Protein AF-A0A8S4PAK4-F1 (afdb_monomer_lite)

Foldseek 3Di:
DVLVVVVLVVCLQQLHADEDDDLPDALCVVLVCCVVVVPQEEEEEPVCVVRVVSSCVVPPSHPEYEYEDDDDDVRHHDSVVVVVDPCPVPDRDDDDPVPRHSYDYDDPDDD

Radius of gyration: 14.53 Å; chains: 1; bounding box: 42×27×38 Å

Structure (mmCIF, N/CA/C/O backbone):
data_AF-A0A8S4PAK4-F1
#
_entry.id   AF-A0A8S4PAK4-F1
#
loop_
_atom_site.group_PDB
_atom_site.id
_atom_site.type_symbol
_atom_site.label_atom_id
_atom_site.label_alt_id
_atom_site.label_comp_id
_atom_site.label_asym_id
_atom_site.label_entity_id
_atom_site.label_seq_id
_atom_site.pdbx_PDB_ins_code
_atom_site.Cartn_x
_atom_site.Cartn_y
_atom_site.Cartn_z
_atom_site.occupancy
_atom_site.B_iso_or_equiv
_atom_site.auth_seq_id
_atom_site.auth_comp_id
_atom_site.auth_asym_id
_atom_site.auth_atom_id
_atom_site.pdbx_PDB_model_num
ATOM 1 N N . SER A 1 1 ? 6.048 12.087 1.446 1.00 86.56 1 SER A N 1
ATOM 2 C CA . SER A 1 1 ? 7.498 11.860 1.582 1.00 86.56 1 SER A CA 1
ATOM 3 C C . SER A 1 1 ? 8.014 11.169 0.316 1.00 86.56 1 SER A C 1
ATOM 5 O O . SER A 1 1 ? 7.189 10.840 -0.535 1.00 86.56 1 SER A O 1
ATOM 7 N N . ILE A 1 2 ? 9.326 10.981 0.136 1.00 93.25 2 ILE A N 1
ATOM 8 C CA . ILE A 1 2 ? 9.868 10.341 -1.083 1.00 93.25 2 ILE A CA 1
ATOM 9 C C . ILE A 1 2 ? 9.510 8.849 -1.162 1.00 93.25 2 ILE A C 1
ATOM 11 O O . ILE A 1 2 ? 9.236 8.333 -2.243 1.00 93.25 2 ILE A O 1
ATOM 15 N N . GLU A 1 3 ? 9.404 8.184 -0.011 1.00 95.62 3 GLU A N 1
ATOM 16 C CA . GLU A 1 3 ? 9.008 6.781 0.133 1.00 95.62 3 GLU A CA 1
ATOM 17 C C . GLU A 1 3 ? 7.627 6.523 -0.473 1.00 95.62 3 GLU A C 1
ATOM 19 O O . GLU A 1 3 ? 7.403 5.475 -1.075 1.00 95.62 3 GLU A O 1
ATOM 24 N N . TRP A 1 4 ? 6.718 7.500 -0.380 1.00 95.44 4 TRP A N 1
ATOM 25 C CA . TRP A 1 4 ? 5.404 7.414 -1.012 1.00 95.44 4 TRP A CA 1
ATOM 26 C C . TRP A 1 4 ? 5.516 7.318 -2.535 1.00 95.44 4 TRP A C 1
ATOM 28 O O . TRP A 1 4 ? 4.920 6.423 -3.128 1.00 95.44 4 TRP A O 1
ATOM 38 N N . ALA A 1 5 ? 6.308 8.196 -3.162 1.00 96.75 5 ALA A N 1
ATOM 39 C CA . ALA A 1 5 ? 6.471 8.204 -4.614 1.00 96.75 5 ALA A CA 1
ATOM 40 C C . ALA A 1 5 ? 7.146 6.912 -5.094 1.00 96.75 5 ALA A C 1
ATOM 42 O O . ALA A 1 5 ? 6.664 6.281 -6.033 1.00 96.75 5 ALA A O 1
ATOM 43 N N . ILE A 1 6 ? 8.205 6.479 -4.398 1.00 96.31 6 ILE A N 1
ATOM 44 C CA . ILE A 1 6 ? 8.897 5.217 -4.690 1.00 96.31 6 ILE A CA 1
ATOM 45 C C . ILE A 1 6 ? 7.920 4.042 -4.595 1.00 96.31 6 ILE A C 1
ATOM 47 O O . ILE A 1 6 ? 7.825 3.251 -5.527 1.00 96.31 6 ILE A O 1
ATOM 51 N N . THR A 1 7 ? 7.152 3.949 -3.506 1.00 96.94 7 THR A N 1
ATOM 52 C CA . THR A 1 7 ? 6.198 2.850 -3.297 1.00 96.94 7 THR A CA 1
ATOM 53 C C . THR A 1 7 ? 5.092 2.855 -4.350 1.00 96.94 7 THR A C 1
ATOM 55 O O . THR A 1 7 ? 4.772 1.805 -4.900 1.00 96.94 7 THR A O 1
ATOM 58 N N . TYR A 1 8 ? 4.526 4.024 -4.660 1.00 97.62 8 TYR A N 1
ATOM 59 C CA . TYR A 1 8 ? 3.457 4.164 -5.647 1.00 97.62 8 TYR A CA 1
ATOM 60 C C . TYR A 1 8 ? 3.896 3.663 -7.028 1.00 97.62 8 TYR A C 1
ATOM 62 O O . TYR A 1 8 ? 3.229 2.818 -7.625 1.00 97.62 8 TYR A O 1
ATOM 70 N N . PHE A 1 9 ? 5.055 4.121 -7.512 1.00 96.31 9 PHE A N 1
ATOM 71 C CA . PHE A 1 9 ? 5.575 3.678 -8.804 1.00 96.31 9 PHE A CA 1
ATOM 72 C C . PHE A 1 9 ? 6.081 2.235 -8.781 1.00 96.31 9 PHE A C 1
ATOM 74 O O . PHE A 1 9 ? 5.923 1.543 -9.781 1.00 96.31 9 PHE A O 1
ATOM 81 N N . ALA A 1 10 ? 6.624 1.747 -7.660 1.00 95.62 10 ALA A N 1
ATOM 82 C CA . ALA A 1 10 ? 7.026 0.348 -7.527 1.00 95.62 10 ALA A CA 1
ATOM 83 C C . ALA A 1 10 ? 5.828 -0.602 -7.668 1.00 95.62 10 ALA A C 1
ATOM 85 O O . ALA A 1 10 ? 5.929 -1.588 -8.390 1.00 95.62 10 ALA A O 1
ATOM 86 N N . VAL A 1 11 ? 4.685 -0.284 -7.045 1.00 96.94 11 VAL A N 1
ATOM 87 C CA . VAL A 1 11 ? 3.445 -1.071 -7.180 1.00 96.94 11 VAL A CA 1
ATOM 88 C C . VAL A 1 11 ? 2.999 -1.133 -8.641 1.00 96.94 11 VAL A C 1
ATOM 90 O O . VAL A 1 11 ? 2.734 -2.221 -9.145 1.00 96.94 11 VAL A O 1
ATOM 93 N N . ILE A 1 12 ? 2.987 0.005 -9.339 1.00 96.69 12 ILE A N 1
ATOM 94 C CA . ILE A 1 12 ? 2.619 0.056 -10.762 1.00 96.69 12 ILE A CA 1
ATOM 95 C C . ILE A 1 12 ? 3.613 -0.743 -11.614 1.00 96.69 12 ILE A C 1
ATOM 97 O O . ILE A 1 12 ? 3.202 -1.516 -12.474 1.00 96.69 12 ILE A O 1
ATOM 101 N N . ALA A 1 13 ? 4.918 -0.607 -11.359 1.00 94.19 13 ALA A N 1
ATOM 102 C CA . ALA A 1 13 ? 5.969 -1.287 -12.117 1.00 94.19 13 ALA A CA 1
ATOM 103 C C . ALA A 1 13 ? 5.904 -2.820 -12.010 1.00 94.19 13 ALA A C 1
ATOM 105 O O . ALA A 1 13 ? 6.394 -3.513 -12.900 1.00 94.19 13 ALA A O 1
ATOM 106 N N . ILE A 1 14 ? 5.287 -3.354 -10.952 1.00 95.06 14 ILE A N 1
ATOM 107 C CA . ILE A 1 14 ? 5.062 -4.796 -10.776 1.00 95.06 14 ILE A CA 1
ATOM 108 C C . ILE A 1 14 ? 3.652 -5.246 -11.193 1.00 95.06 14 ILE A C 1
ATOM 110 O O . ILE A 1 14 ? 3.243 -6.354 -10.850 1.00 95.06 14 ILE A O 1
ATOM 114 N N . GLY A 1 15 ? 2.899 -4.405 -11.910 1.00 95.81 15 GLY A N 1
ATOM 115 C CA . GLY A 1 15 ? 1.540 -4.711 -12.374 1.00 95.81 15 GLY A CA 1
ATOM 116 C C . GLY A 1 15 ? 0.489 -4.687 -11.261 1.00 95.81 15 GLY A C 1
ATOM 117 O O . GLY A 1 15 ? -0.604 -5.225 -11.422 1.00 95.81 15 GLY A O 1
ATOM 118 N N . GLY A 1 16 ? 0.819 -4.103 -10.109 1.00 96.62 16 GLY A N 1
ATOM 119 C CA . GLY A 1 16 ? -0.133 -3.857 -9.038 1.00 96.62 16 GLY A CA 1
ATOM 120 C C . GLY A 1 16 ? -0.983 -2.617 -9.308 1.00 96.62 16 GLY A C 1
ATOM 121 O O . GLY A 1 16 ? -0.558 -1.679 -9.978 1.00 96.62 16 GLY A O 1
ATOM 122 N N . ILE A 1 17 ? -2.177 -2.594 -8.717 1.00 97.94 17 ILE A N 1
ATOM 123 C CA . ILE A 1 17 ? -3.091 -1.450 -8.778 1.00 97.94 17 ILE A CA 1
ATOM 124 C C . ILE A 1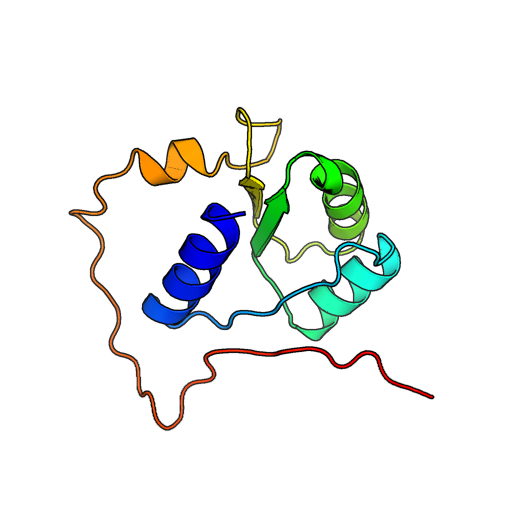 17 ? -2.833 -0.557 -7.563 1.00 97.94 17 ILE A C 1
ATOM 126 O O . ILE A 1 17 ? -3.010 -0.987 -6.419 1.00 97.94 17 ILE A O 1
ATOM 130 N N . ALA A 1 18 ? -2.430 0.689 -7.794 1.00 97.69 18 ALA A N 1
ATOM 131 C CA . ALA A 1 18 ? -2.184 1.653 -6.730 1.00 97.69 18 ALA A CA 1
ATOM 132 C C . ALA A 1 18 ? -3.446 2.472 -6.407 1.00 97.69 18 ALA A C 1
ATOM 134 O O . ALA A 1 18 ? -4.054 3.092 -7.274 1.00 97.69 18 ALA A O 1
ATOM 135 N N . THR A 1 19 ? -3.826 2.540 -5.136 1.00 95.75 19 THR A N 1
ATOM 136 C CA . THR A 1 19 ? -4.843 3.483 -4.648 1.00 95.75 19 THR A CA 1
ATOM 137 C C . THR A 1 19 ? -4.247 4.352 -3.549 1.00 95.75 19 THR A C 1
ATOM 139 O O . THR A 1 19 ? -3.315 3.940 -2.854 1.00 95.75 19 THR A O 1
ATOM 142 N N . THR A 1 20 ? -4.754 5.573 -3.408 1.00 94.81 20 THR A N 1
ATOM 143 C CA . THR A 1 20 ? -4.302 6.536 -2.404 1.00 94.81 20 THR A CA 1
ATOM 144 C C . THR A 1 20 ? -5.427 6.824 -1.422 1.00 94.81 20 THR A C 1
ATOM 146 O O . THR A 1 20 ? -6.580 6.985 -1.811 1.00 94.81 20 THR A O 1
ATOM 149 N N . ALA A 1 21 ? -5.090 6.891 -0.137 1.00 93.38 21 ALA A N 1
ATOM 150 C CA . ALA A 1 21 ? -6.022 7.264 0.920 1.00 93.38 21 ALA A CA 1
ATOM 151 C C . ALA A 1 21 ? -5.696 8.671 1.426 1.00 93.38 21 ALA A C 1
ATOM 153 O O . ALA A 1 21 ? -4.523 9.042 1.541 1.00 93.38 21 ALA A O 1
ATOM 154 N N . ASN A 1 22 ? -6.726 9.450 1.754 1.00 93.31 22 ASN A N 1
ATOM 155 C CA . ASN A 1 22 ? -6.536 10.764 2.354 1.00 93.31 22 ASN A CA 1
ATOM 156 C C . ASN A 1 22 ? -5.980 10.601 3.787 1.00 93.31 22 ASN A C 1
ATOM 158 O O . ASN A 1 22 ? -6.616 9.937 4.608 1.00 93.31 22 ASN A O 1
ATOM 162 N N . PRO A 1 23 ? -4.839 11.226 4.139 1.00 92.81 23 PRO A N 1
ATOM 163 C CA . PRO A 1 23 ? -4.279 11.182 5.495 1.00 92.81 23 PRO A CA 1
ATOM 164 C C . PRO A 1 23 ? -5.247 11.626 6.604 1.00 92.81 23 PRO A C 1
ATOM 166 O O . PRO A 1 23 ? -5.130 11.193 7.760 1.00 92.81 23 PRO A O 1
ATOM 169 N N . LEU A 1 24 ? -6.204 12.490 6.251 1.00 94.06 24 LEU A N 1
ATOM 170 C CA . LEU A 1 24 ? -7.207 13.040 7.158 1.00 94.06 24 LEU A CA 1
ATOM 171 C C . LEU A 1 24 ? -8.379 12.091 7.418 1.00 94.06 24 LEU A C 1
ATOM 173 O O . LEU A 1 24 ? -9.096 12.312 8.391 1.00 94.06 24 LEU A O 1
ATOM 177 N N . TYR A 1 25 ? -8.545 11.028 6.624 1.00 94.81 25 TYR A N 1
ATOM 178 C CA . TYR A 1 25 ? -9.588 10.034 6.867 1.00 94.81 25 TYR A CA 1
ATOM 179 C C . TYR A 1 25 ? -9.479 9.439 8.263 1.00 94.81 25 TYR A C 1
ATOM 181 O O . TYR A 1 25 ? -8.391 9.308 8.829 1.00 94.81 25 TYR A O 1
ATOM 189 N N . THR A 1 26 ? -10.624 9.085 8.818 1.00 96.00 26 THR A N 1
ATOM 190 C CA . THR A 1 26 ? -10.786 8.289 10.030 1.00 96.00 26 THR A CA 1
ATOM 191 C C . THR A 1 26 ? -10.433 6.822 9.764 1.00 96.00 26 THR A C 1
ATOM 193 O O . THR A 1 26 ? -10.276 6.386 8.624 1.00 96.00 26 THR A O 1
ATOM 196 N N . ALA A 1 27 ? -10.298 6.022 10.825 1.00 96.81 27 ALA A N 1
ATOM 197 C CA . ALA A 1 27 ? -10.027 4.592 10.671 1.00 96.81 27 ALA A CA 1
ATOM 198 C C . ALA A 1 27 ? -11.156 3.852 9.926 1.00 96.81 27 ALA A C 1
ATOM 200 O O . ALA A 1 27 ? -10.874 2.925 9.171 1.00 96.81 27 ALA A O 1
ATOM 201 N N . ASP A 1 28 ? -12.412 4.269 10.105 1.00 96.25 28 ASP A N 1
ATOM 202 C CA . ASP A 1 28 ? -13.560 3.642 9.444 1.00 96.25 28 ASP A CA 1
ATOM 203 C C . ASP A 1 28 ? -13.642 4.010 7.954 1.00 96.25 28 ASP A C 1
ATOM 205 O O . ASP A 1 28 ? -13.904 3.139 7.129 1.00 96.25 28 ASP A O 1
ATOM 209 N N . GLU A 1 29 ? -13.316 5.250 7.579 1.00 95.50 29 GLU A N 1
ATOM 210 C CA . GLU A 1 29 ? -13.203 5.650 6.165 1.00 95.50 29 GLU A CA 1
ATOM 211 C C . GLU A 1 29 ? -12.054 4.914 5.459 1.00 95.50 29 GLU A C 1
ATOM 213 O O . GLU A 1 29 ? -12.233 4.392 4.358 1.00 95.50 29 GLU A O 1
ATOM 218 N N . ILE A 1 30 ? -10.893 4.778 6.118 1.00 96.38 30 ILE A N 1
ATOM 219 C CA . ILE A 1 30 ? -9.781 3.964 5.596 1.00 96.38 30 ILE A CA 1
ATOM 220 C C . ILE A 1 30 ? -10.228 2.509 5.426 1.00 96.38 30 ILE A C 1
ATOM 222 O O . ILE A 1 30 ? -9.949 1.893 4.402 1.00 96.38 30 ILE A O 1
ATOM 226 N N . GLN A 1 31 ? -10.929 1.943 6.409 1.00 96.69 31 GLN A N 1
ATOM 227 C CA . GLN A 1 31 ? -11.431 0.570 6.342 1.00 96.69 31 GLN A CA 1
ATOM 228 C C . GLN A 1 31 ? -12.406 0.382 5.179 1.00 96.69 31 GLN A C 1
ATOM 230 O O . GLN A 1 31 ? -12.314 -0.624 4.469 1.00 96.69 31 GLN A O 1
ATOM 235 N N . HIS A 1 32 ? -13.321 1.332 4.983 1.00 95.62 32 HIS A N 1
ATOM 236 C CA . HIS A 1 32 ? -14.256 1.331 3.867 1.00 95.62 32 HIS A CA 1
ATOM 237 C C . HIS A 1 32 ? -13.507 1.291 2.533 1.00 95.62 32 HIS A C 1
ATOM 239 O O . HIS A 1 32 ? -13.737 0.376 1.744 1.00 95.62 32 HIS A O 1
ATOM 245 N N . GLN A 1 33 ? -12.541 2.193 2.336 1.00 95.69 33 GLN A N 1
ATOM 246 C CA . GLN A 1 33 ? -11.741 2.235 1.114 1.00 95.69 33 GLN A CA 1
ATOM 247 C C . GLN A 1 33 ? -10.911 0.957 0.917 1.00 95.69 33 GLN A C 1
ATOM 249 O O . GLN A 1 33 ? -10.874 0.414 -0.183 1.00 95.69 33 GLN A O 1
ATOM 254 N N . LEU A 1 34 ? -10.291 0.418 1.976 1.00 96.44 34 LEU A N 1
ATOM 255 C CA . LEU A 1 34 ? -9.563 -0.857 1.913 1.00 96.44 34 LEU A CA 1
ATOM 256 C C . LEU A 1 34 ? -10.461 -2.003 1.428 1.00 96.44 34 LEU A C 1
ATOM 258 O O . LEU A 1 34 ? -10.023 -2.840 0.636 1.00 96.44 34 LEU A O 1
ATOM 262 N N . LYS A 1 35 ? -11.706 -2.048 1.913 1.00 96.88 35 LYS A N 1
ATOM 263 C CA . LYS A 1 35 ? -12.683 -3.076 1.546 1.00 96.88 35 LYS A CA 1
ATOM 264 C C . LYS A 1 35 ? -13.153 -2.920 0.106 1.00 96.88 35 LYS A C 1
ATOM 266 O O . LYS A 1 35 ? -13.196 -3.928 -0.603 1.00 96.88 35 LYS A O 1
ATOM 271 N N . ASP A 1 36 ? -13.498 -1.699 -0.284 1.00 96.12 36 ASP A N 1
ATOM 272 C CA . ASP A 1 36 ? -14.012 -1.356 -1.610 1.00 96.12 36 ASP A CA 1
ATOM 273 C C . ASP A 1 36 ? -12.956 -1.588 -2.701 1.00 96.12 36 ASP A C 1
ATOM 275 O O . ASP A 1 36 ? -13.203 -2.316 -3.657 1.00 96.12 36 ASP A O 1
ATOM 279 N N . ALA A 1 37 ? -11.722 -1.130 -2.472 1.00 96.06 37 ALA A N 1
ATOM 280 C CA . ALA A 1 37 ? -10.591 -1.355 -3.374 1.00 96.06 37 ALA A CA 1
ATOM 281 C C . ALA A 1 37 ? -10.049 -2.797 -3.341 1.00 96.06 37 ALA A C 1
ATOM 283 O O . ALA A 1 37 ? -9.087 -3.111 -4.041 1.00 96.06 37 ALA A O 1
ATOM 284 N N . HIS A 1 38 ? -10.590 -3.661 -2.472 1.00 96.19 38 HIS A N 1
ATOM 285 C CA . HIS A 1 38 ? -10.056 -4.998 -2.193 1.00 96.19 38 HIS A CA 1
ATOM 286 C C . HIS A 1 38 ? -8.542 -5.002 -1.911 1.00 96.19 38 HIS A C 1
ATOM 288 O O . HIS A 1 38 ? -7.819 -5.930 -2.287 1.00 96.19 38 HIS A O 1
ATOM 294 N N . ALA A 1 39 ? -8.053 -3.968 -1.224 1.00 97.38 39 ALA A N 1
ATOM 295 C CA . ALA A 1 39 ? -6.633 -3.776 -0.973 1.00 97.38 39 ALA A CA 1
ATOM 296 C C . ALA A 1 39 ? -6.047 -4.948 -0.169 1.00 97.38 39 ALA A C 1
ATOM 298 O O . ALA A 1 39 ? -6.698 -5.505 0.716 1.00 97.38 39 ALA A O 1
ATOM 299 N N . THR A 1 40 ? -4.802 -5.324 -0.458 1.00 97.12 40 THR A N 1
ATOM 300 C CA . THR A 1 40 ? -4.092 -6.406 0.255 1.00 97.12 40 THR A CA 1
ATOM 301 C C . THR A 1 40 ? -2.836 -5.922 0.974 1.00 97.12 40 THR A C 1
ATOM 303 O O . THR A 1 40 ? -2.357 -6.601 1.879 1.00 97.12 40 THR A O 1
ATOM 306 N N . TYR A 1 41 ? -2.346 -4.728 0.645 1.00 97.69 41 TYR A N 1
ATOM 307 C CA . TYR A 1 41 ? -1.241 -4.048 1.315 1.00 97.69 41 TYR A CA 1
ATOM 308 C C . TYR A 1 41 ? -1.609 -2.581 1.516 1.00 97.69 41 TYR A C 1
ATOM 310 O O . TYR A 1 41 ? -2.394 -2.021 0.752 1.00 97.69 41 TYR A O 1
ATOM 318 N N . ILE A 1 42 ? -1.024 -1.957 2.533 1.00 97.31 42 ILE A N 1
ATOM 319 C CA . ILE A 1 42 ? -1.094 -0.510 2.734 1.00 97.31 42 ILE A CA 1
ATOM 320 C C . ILE A 1 42 ? 0.268 -0.007 3.188 1.00 97.31 42 ILE A C 1
ATOM 322 O O . ILE A 1 42 ? 0.904 -0.620 4.045 1.00 97.31 42 ILE A O 1
ATOM 326 N N . ALA A 1 43 ? 0.709 1.104 2.607 1.00 97.25 43 ALA A N 1
ATOM 327 C CA . ALA A 1 43 ? 1.927 1.790 2.998 1.00 97.25 43 ALA A CA 1
ATOM 328 C C . ALA A 1 43 ? 1.568 3.143 3.622 1.00 97.25 43 ALA A C 1
ATOM 330 O O . ALA A 1 43 ? 0.743 3.879 3.080 1.00 97.25 43 ALA A O 1
ATOM 331 N N . THR A 1 44 ? 2.135 3.447 4.785 1.00 96.44 44 THR A N 1
ATOM 332 C CA . THR A 1 44 ? 1.735 4.601 5.598 1.00 96.44 44 THR A CA 1
ATOM 333 C C . THR A 1 44 ? 2.931 5.196 6.333 1.00 96.44 44 THR A C 1
ATOM 335 O O . THR A 1 44 ? 3.802 4.447 6.770 1.00 96.44 44 THR A O 1
ATOM 338 N N . PRO A 1 45 ? 2.987 6.520 6.537 1.00 95.50 45 PRO A N 1
ATOM 339 C CA . PRO A 1 45 ? 3.962 7.104 7.448 1.00 95.50 45 PRO A CA 1
ATOM 340 C C . PRO A 1 45 ? 3.689 6.667 8.896 1.00 95.50 45 PRO A C 1
ATOM 342 O O . PRO A 1 45 ? 2.547 6.329 9.250 1.00 95.50 45 PRO A O 1
ATOM 345 N N . ILE A 1 46 ? 4.742 6.629 9.716 1.00 94.62 46 ILE A N 1
ATOM 346 C CA . ILE A 1 46 ? 4.697 6.128 11.096 1.00 94.62 46 ILE A CA 1
ATOM 347 C C . ILE A 1 46 ? 3.673 6.872 11.962 1.00 94.62 46 ILE A C 1
ATOM 349 O O . ILE A 1 46 ? 3.007 6.255 12.791 1.00 94.62 46 ILE A O 1
ATOM 353 N N . GLU A 1 47 ? 3.445 8.157 11.704 1.00 94.12 47 GLU A N 1
ATOM 354 C CA . GLU A 1 47 ? 2.489 9.000 12.426 1.00 94.12 47 GLU A CA 1
ATOM 355 C C . GLU A 1 47 ? 1.032 8.548 12.223 1.00 94.12 47 GLU A C 1
ATOM 357 O O . GLU A 1 47 ? 0.173 8.809 13.065 1.00 94.12 47 GLU A O 1
ATOM 362 N N . LEU A 1 48 ? 0.738 7.841 11.125 1.00 95.44 48 LEU A N 1
ATOM 363 C CA . LEU A 1 48 ? -0.610 7.374 10.775 1.00 95.44 48 LEU A CA 1
ATOM 364 C C . LEU A 1 48 ? -0.806 5.865 10.991 1.00 95.44 48 LEU A C 1
ATOM 366 O O . LEU A 1 48 ? -1.922 5.357 10.848 1.00 95.44 48 LEU A O 1
ATOM 370 N N . VAL A 1 49 ? 0.242 5.130 11.381 1.00 95.44 49 VAL A N 1
ATOM 371 C CA . VAL A 1 49 ? 0.198 3.661 11.491 1.00 95.44 49 VAL A CA 1
ATOM 372 C C . VAL A 1 49 ? -0.836 3.170 12.504 1.00 95.44 49 VAL A C 1
ATOM 374 O O . VAL A 1 49 ? -1.489 2.151 12.283 1.00 95.44 49 VAL A O 1
ATOM 377 N N . SER A 1 50 ? -1.034 3.897 13.607 1.00 94.94 50 SER A N 1
ATOM 378 C CA . SER A 1 50 ? -2.010 3.543 14.643 1.00 94.94 50 SER A CA 1
ATOM 379 C C . SER A 1 50 ? -3.438 3.565 14.093 1.00 94.94 50 SER A C 1
ATOM 381 O O . SER A 1 50 ? -4.239 2.682 14.407 1.00 94.94 50 SER A O 1
ATOM 383 N N . LYS A 1 51 ? -3.737 4.532 13.220 1.00 95.81 51 LYS A N 1
ATOM 384 C CA . LYS A 1 51 ? -5.018 4.679 12.529 1.00 95.81 51 LYS A CA 1
ATOM 385 C C . LYS A 1 51 ? -5.233 3.551 11.516 1.00 95.81 51 LYS A C 1
ATOM 387 O O . LYS A 1 51 ? -6.290 2.925 11.503 1.00 95.81 51 LYS A O 1
ATOM 392 N N . VAL A 1 52 ? -4.200 3.221 10.740 1.00 96.31 52 VAL A N 1
ATOM 393 C CA . VAL A 1 52 ? -4.228 2.105 9.781 1.00 96.31 52 VAL A CA 1
ATOM 394 C C . VAL A 1 52 ? -4.411 0.756 10.484 1.00 96.31 52 VAL A C 1
ATOM 396 O O . VAL A 1 52 ? -5.225 -0.058 10.053 1.00 96.31 52 VAL A O 1
ATOM 399 N N . LYS A 1 53 ? -3.726 0.525 11.612 1.00 96.00 53 LYS A N 1
ATOM 400 C CA . LYS A 1 53 ? -3.910 -0.688 12.425 1.00 96.00 53 LYS A CA 1
ATOM 401 C C . LYS A 1 53 ? -5.339 -0.817 12.949 1.00 96.00 53 LYS A C 1
ATOM 403 O O . LYS A 1 53 ? -5.865 -1.925 12.999 1.00 96.00 53 LYS A O 1
ATOM 408 N N . GLN A 1 54 ? -5.984 0.287 13.328 1.00 96.31 54 GLN A N 1
ATOM 409 C CA . GLN A 1 54 ? -7.393 0.269 13.735 1.00 96.31 54 GLN A CA 1
ATOM 410 C C . GLN A 1 54 ? -8.319 -0.122 12.578 1.00 96.31 54 GLN A C 1
ATOM 412 O O . GLN A 1 54 ? -9.178 -0.980 12.772 1.00 96.31 54 GLN A O 1
ATOM 417 N N . ALA A 1 55 ? -8.098 0.428 11.381 1.00 96.06 55 ALA A N 1
ATOM 418 C CA . ALA A 1 55 ? -8.842 0.051 10.177 1.00 96.06 55 ALA A CA 1
ATOM 419 C C . ALA A 1 55 ? -8.671 -1.445 9.840 1.00 96.06 55 ALA A C 1
ATOM 421 O O . ALA A 1 55 ? -9.644 -2.153 9.570 1.00 96.06 55 ALA A O 1
ATOM 422 N N . ALA A 1 56 ? -7.437 -1.952 9.936 1.00 94.62 56 ALA A N 1
ATOM 423 C CA . ALA A 1 56 ? -7.085 -3.336 9.623 1.00 94.62 56 ALA A CA 1
ATOM 424 C C . ALA A 1 56 ? -7.775 -4.371 10.530 1.00 94.62 56 ALA A C 1
ATOM 426 O O . ALA A 1 56 ? -8.108 -5.459 10.066 1.00 94.62 56 ALA A O 1
ATOM 427 N N . LYS A 1 57 ? -8.075 -4.038 11.797 1.00 94.56 57 LYS A N 1
ATOM 428 C CA . LYS A 1 57 ? -8.799 -4.946 12.716 1.00 94.56 57 LYS A CA 1
ATOM 429 C C . LYS A 1 57 ? -10.157 -5.400 12.171 1.00 94.56 57 LYS A C 1
ATOM 431 O O . LYS A 1 57 ? -10.619 -6.481 12.518 1.00 94.56 57 LYS A O 1
ATOM 436 N N . LYS A 1 58 ? -10.798 -4.573 11.341 1.00 91.44 58 LYS A N 1
ATOM 437 C CA . LYS A 1 58 ? -12.122 -4.826 10.752 1.00 91.44 58 LYS A CA 1
ATOM 438 C C . LYS A 1 58 ? -12.045 -5.339 9.303 1.00 91.44 58 LYS A C 1
ATOM 440 O O . LYS A 1 58 ? -13.081 -5.599 8.697 1.00 91.44 58 LYS A O 1
ATOM 445 N N . TYR A 1 59 ? -10.845 -5.490 8.735 1.00 94.56 59 TYR A N 1
ATOM 446 C CA . TYR A 1 59 ? -10.642 -5.909 7.348 1.00 94.56 59 TYR A CA 1
ATOM 447 C C . TYR A 1 59 ? -9.514 -6.946 7.229 1.00 94.56 59 TYR A C 1
ATOM 449 O O . TYR A 1 59 ? -8.332 -6.626 7.127 1.00 94.56 59 TYR A O 1
ATOM 457 N N . THR A 1 60 ? -9.901 -8.221 7.207 1.00 90.62 60 THR A N 1
ATOM 458 C CA . THR A 1 60 ? -8.998 -9.379 7.340 1.00 90.62 60 THR A CA 1
ATOM 459 C C . THR A 1 60 ? -8.218 -9.751 6.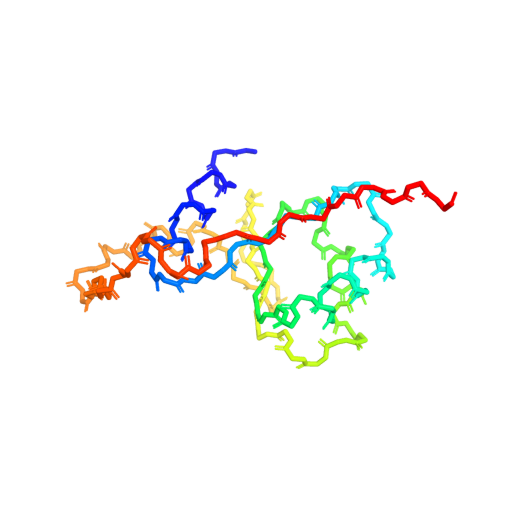077 1.00 90.62 60 THR A C 1
ATOM 461 O O . THR A 1 60 ? -7.327 -10.593 6.144 1.00 90.62 60 THR A O 1
ATOM 464 N N . LYS A 1 6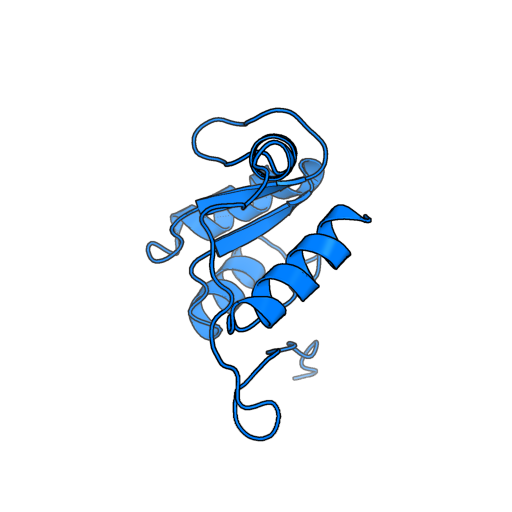1 ? -8.523 -9.149 4.918 1.00 95.38 61 LYS A N 1
ATOM 465 C CA . LYS A 1 61 ? -7.798 -9.411 3.659 1.00 95.38 61 LYS A CA 1
ATOM 466 C C . LYS A 1 61 ? -6.481 -8.632 3.543 1.00 95.38 61 LYS A C 1
ATOM 468 O O . LYS A 1 61 ? -5.695 -8.903 2.634 1.00 95.38 61 LYS A O 1
ATOM 473 N N . LEU A 1 62 ? -6.232 -7.676 4.442 1.00 96.06 62 LEU A N 1
ATOM 474 C CA . LEU A 1 62 ? -4.973 -6.943 4.485 1.00 96.06 62 LEU A CA 1
ATOM 475 C C . LEU A 1 62 ? -3.852 -7.869 4.974 1.00 96.06 62 LEU A C 1
ATOM 477 O O . LEU A 1 62 ? -3.880 -8.350 6.103 1.00 96.06 62 LEU A O 1
ATOM 481 N N . LYS A 1 63 ? -2.858 -8.114 4.122 1.00 95.88 63 LYS A N 1
ATOM 482 C CA . LYS A 1 63 ? -1.744 -9.026 4.396 1.00 95.88 63 LYS A CA 1
ATOM 483 C C . LYS A 1 63 ? -0.663 -8.367 5.241 1.00 95.88 63 LYS A C 1
ATOM 485 O O . LYS A 1 63 ? -0.174 -8.982 6.186 1.00 95.88 63 LYS A O 1
ATOM 490 N N . LYS A 1 64 ? -0.250 -7.146 4.877 1.00 95.62 64 LYS A N 1
ATOM 491 C CA . LYS A 1 64 ? 0.827 -6.412 5.559 1.00 95.62 64 LYS A CA 1
ATOM 492 C C . LYS A 1 64 ? 0.636 -4.898 5.506 1.00 95.62 64 LYS A C 1
ATOM 494 O O . LYS A 1 64 ? 0.081 -4.355 4.552 1.00 95.62 64 LYS A O 1
ATOM 499 N N . ILE A 1 65 ? 1.156 -4.241 6.541 1.00 96.50 65 ILE A N 1
ATOM 500 C CA . ILE A 1 65 ? 1.297 -2.787 6.641 1.00 96.50 65 ILE A CA 1
ATOM 501 C C . ILE A 1 65 ? 2.782 -2.456 6.476 1.00 96.50 65 ILE A C 1
ATOM 503 O O . ILE A 1 65 ? 3.616 -2.985 7.213 1.00 96.50 65 ILE A O 1
ATOM 507 N N . ILE A 1 66 ? 3.102 -1.592 5.516 1.00 96.94 66 ILE A N 1
ATOM 508 C CA . ILE A 1 66 ? 4.443 -1.052 5.283 1.00 96.94 66 ILE A CA 1
ATOM 509 C C . ILE A 1 66 ? 4.510 0.335 5.926 1.00 96.94 66 ILE A C 1
ATOM 511 O O . ILE A 1 66 ? 3.605 1.149 5.743 1.00 96.94 66 ILE A O 1
ATOM 515 N N . VAL A 1 67 ? 5.561 0.606 6.692 1.00 96.94 67 VAL A N 1
ATOM 516 C CA . VAL A 1 67 ? 5.711 1.852 7.450 1.00 96.94 67 VAL A CA 1
ATOM 517 C C . VAL A 1 67 ? 6.875 2.671 6.898 1.00 96.94 67 VAL A C 1
ATOM 519 O O . VAL A 1 67 ? 7.988 2.157 6.764 1.00 96.94 67 VAL A O 1
ATOM 522 N N . PHE A 1 68 ? 6.615 3.942 6.585 1.00 96.00 68 PHE A N 1
ATOM 523 C CA . PHE A 1 68 ? 7.631 4.931 6.216 1.00 96.00 68 PHE A CA 1
ATOM 524 C C . PHE A 1 68 ? 8.167 5.652 7.457 1.00 96.00 68 PHE A C 1
ATOM 526 O O . PHE A 1 68 ? 7.416 5.883 8.405 1.00 96.00 68 PHE A O 1
ATOM 533 N N . GLY A 1 69 ? 9.435 6.072 7.414 1.00 87.25 69 GLY A N 1
ATOM 534 C CA . GLY A 1 69 ? 9.995 6.991 8.410 1.00 87.25 69 GLY A CA 1
ATOM 535 C C . GLY A 1 69 ? 10.281 6.388 9.789 1.00 87.25 69 GLY A C 1
ATOM 536 O O . GLY A 1 69 ? 10.048 7.046 10.797 1.00 87.25 69 GLY A O 1
ATOM 537 N N . GLY A 1 70 ? 10.793 5.158 9.872 1.00 76.81 70 GLY A N 1
ATOM 538 C CA . GLY A 1 70 ? 11.184 4.579 11.160 1.00 76.81 70 GLY A CA 1
ATOM 539 C C . GLY A 1 70 ? 11.624 3.119 11.101 1.00 76.81 70 GLY A C 1
ATOM 540 O O . GLY A 1 70 ? 11.725 2.507 10.032 1.00 76.81 70 GLY A O 1
ATOM 541 N N . GLU A 1 71 ? 11.883 2.562 12.282 1.00 76.19 71 GLU A N 1
ATOM 542 C CA . GLU A 1 71 ? 12.188 1.142 12.463 1.00 76.19 71 GLU A CA 1
ATOM 543 C C . GLU A 1 71 ? 10.935 0.262 12.348 1.00 76.19 71 GLU A C 1
ATOM 545 O O . GLU A 1 71 ? 9.795 0.736 12.324 1.00 76.19 71 GLU A O 1
ATOM 550 N N . ALA A 1 72 ? 11.147 -1.051 12.245 1.00 73.81 72 ALA A N 1
ATOM 551 C CA . ALA A 1 72 ? 10.059 -2.012 12.153 1.00 73.81 72 ALA A CA 1
ATOM 552 C C . ALA A 1 72 ? 9.207 -1.997 13.432 1.00 73.81 72 ALA A C 1
ATOM 554 O O . ALA A 1 72 ? 9.692 -2.243 14.533 1.00 73.81 72 ALA A O 1
ATOM 555 N N . LEU A 1 73 ? 7.908 -1.748 13.275 1.00 86.44 73 LEU A N 1
ATOM 556 C CA . LEU A 1 73 ? 6.928 -1.931 14.343 1.00 86.44 73 LEU A CA 1
ATOM 557 C C . LEU A 1 73 ? 6.428 -3.379 14.354 1.00 86.44 73 LEU A C 1
ATOM 559 O O . LEU A 1 73 ? 6.379 -4.028 13.310 1.00 86.44 73 LEU A O 1
ATOM 563 N N . PHE A 1 74 ? 5.980 -3.867 15.517 1.00 85.00 74 PHE A N 1
ATOM 564 C CA . PHE A 1 74 ? 5.389 -5.205 15.631 1.00 85.00 74 PHE A CA 1
ATOM 565 C C . PHE A 1 74 ? 4.274 -5.413 14.590 1.00 85.00 74 PHE A C 1
ATOM 567 O O . PHE A 1 74 ? 3.356 -4.586 14.479 1.00 85.00 74 PHE A O 1
ATOM 574 N N . ASP A 1 75 ? 4.386 -6.519 13.850 1.00 88.56 75 ASP A N 1
ATOM 575 C CA . ASP A 1 75 ? 3.504 -6.939 12.751 1.00 88.56 75 ASP A CA 1
ATOM 576 C C . ASP A 1 75 ? 3.391 -5.932 11.584 1.00 88.56 75 ASP A C 1
ATOM 578 O O . ASP A 1 75 ? 2.378 -5.829 10.891 1.00 88.56 75 ASP A O 1
ATOM 582 N N . CYS A 1 76 ? 4.445 -5.144 11.363 1.00 94.81 76 CYS A N 1
ATOM 583 C CA . CYS A 1 76 ? 4.601 -4.247 10.220 1.00 94.81 76 CYS A CA 1
ATOM 584 C C . CYS A 1 76 ? 5.952 -4.477 9.539 1.00 94.81 76 CYS A C 1
ATOM 586 O O . CYS A 1 76 ? 6.884 -5.021 10.128 1.00 94.81 76 CYS A O 1
ATOM 588 N N . ILE A 1 77 ? 6.061 -4.035 8.290 1.00 95.31 77 ILE A N 1
ATOM 589 C CA . ILE A 1 77 ? 7.307 -4.051 7.524 1.00 95.31 77 ILE A CA 1
ATOM 590 C C . ILE A 1 77 ? 7.858 -2.625 7.494 1.00 95.31 77 ILE A C 1
ATOM 592 O O . ILE A 1 77 ? 7.140 -1.703 7.110 1.00 95.31 77 ILE A O 1
ATOM 596 N N . SER A 1 78 ? 9.119 -2.424 7.879 1.00 95.38 78 SER A N 1
ATOM 597 C CA . SER A 1 78 ? 9.783 -1.135 7.650 1.00 95.38 78 SER A CA 1
ATOM 598 C C . SER A 1 78 ? 10.149 -1.002 6.175 1.00 95.38 78 SER A C 1
ATOM 600 O O . SER A 1 78 ? 10.748 -1.909 5.593 1.00 95.38 78 SER A O 1
ATOM 602 N N . PHE A 1 79 ? 9.827 0.142 5.574 1.00 95.62 79 PHE A N 1
ATOM 603 C CA . PHE A 1 79 ? 10.247 0.465 4.212 1.00 95.62 79 PHE A CA 1
ATOM 604 C C . PHE A 1 79 ? 11.775 0.414 4.050 1.00 95.62 79 PHE A C 1
ATOM 606 O O . PHE A 1 79 ? 12.269 -0.096 3.048 1.00 95.62 79 PHE A O 1
ATOM 613 N N . ASN A 1 80 ? 12.532 0.848 5.063 1.00 93.12 80 ASN A N 1
ATOM 614 C CA . ASN A 1 80 ? 13.997 0.840 5.019 1.00 93.12 80 ASN A CA 1
ATOM 615 C C . ASN A 1 80 ? 14.564 -0.580 4.911 1.00 93.12 80 ASN A C 1
ATOM 617 O O . ASN A 1 80 ? 15.562 -0.792 4.230 1.00 93.12 80 ASN A O 1
ATOM 621 N N . THR A 1 81 ? 13.909 -1.561 5.539 1.00 92.38 81 THR A N 1
ATOM 622 C CA . THR A 1 81 ? 14.285 -2.973 5.399 1.00 92.38 81 THR A CA 1
ATOM 623 C C . THR A 1 81 ? 14.084 -3.461 3.966 1.00 92.38 81 THR A C 1
ATOM 625 O O . THR A 1 81 ? 14.939 -4.177 3.457 1.00 92.38 81 THR A O 1
ATOM 628 N N . LEU A 1 82 ? 13.000 -3.046 3.296 1.00 92.38 82 LEU A N 1
ATOM 629 C CA . LEU A 1 82 ? 12.753 -3.400 1.892 1.00 92.38 82 LEU A CA 1
ATOM 630 C C . LEU A 1 82 ? 13.799 -2.784 0.958 1.00 92.38 82 LEU A C 1
ATOM 632 O O . LEU A 1 82 ? 14.277 -3.455 0.053 1.00 92.38 82 LEU A O 1
ATOM 636 N N . MET A 1 83 ? 14.203 -1.538 1.212 1.00 92.19 83 MET A N 1
ATOM 637 C CA . MET A 1 83 ? 15.238 -0.854 0.426 1.00 92.19 83 MET A CA 1
ATOM 638 C C . MET A 1 83 ? 16.640 -1.461 0.576 1.00 92.19 83 MET A C 1
ATOM 640 O O . MET A 1 83 ? 17.519 -1.160 -0.228 1.00 92.19 83 MET A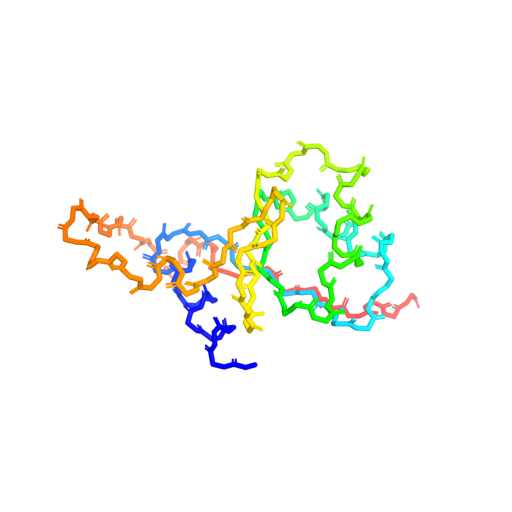 O 1
ATOM 644 N N . GLY A 1 84 ? 16.868 -2.290 1.600 1.00 91.25 84 GLY A N 1
ATOM 645 C CA . GLY A 1 84 ? 18.115 -3.036 1.768 1.00 91.25 84 GLY A CA 1
ATOM 646 C C . GLY A 1 84 ? 18.248 -4.239 0.829 1.00 91.25 84 GLY A C 1
ATOM 647 O O . GLY A 1 84 ? 19.347 -4.779 0.694 1.00 91.25 84 GLY A O 1
ATOM 648 N N . ASP A 1 85 ? 17.158 -4.662 0.184 1.00 89.94 85 ASP A N 1
ATOM 649 C CA . ASP A 1 85 ? 17.180 -5.707 -0.835 1.00 89.94 85 ASP A CA 1
ATOM 650 C C . ASP A 1 85 ? 17.644 -5.121 -2.177 1.00 89.94 85 ASP A C 1
ATOM 652 O O . ASP A 1 85 ? 17.114 -4.118 -2.657 1.00 89.94 85 ASP A O 1
ATOM 656 N N . LYS A 1 86 ? 18.637 -5.761 -2.803 1.00 86.75 86 LYS A N 1
ATOM 657 C CA . LYS A 1 86 ? 19.126 -5.368 -4.133 1.00 86.75 86 LYS A CA 1
ATOM 658 C C . LYS A 1 86 ? 18.121 -5.683 -5.240 1.00 86.75 86 LYS A C 1
ATOM 660 O O . LYS A 1 86 ? 18.210 -5.111 -6.320 1.00 86.75 86 LYS A O 1
ATOM 665 N N . GLY A 1 87 ? 17.182 -6.596 -4.986 1.00 84.94 87 GLY A N 1
ATOM 666 C CA . GLY A 1 87 ? 16.159 -6.994 -5.945 1.00 84.94 87 GLY A CA 1
ATOM 667 C C . GLY A 1 87 ? 16.685 -7.847 -7.101 1.00 84.94 87 GLY A C 1
ATOM 668 O O . GLY A 1 87 ? 15.929 -8.114 -8.028 1.00 84.94 87 GLY A O 1
ATOM 669 N N . ASP A 1 88 ? 17.938 -8.317 -7.049 1.00 89.12 88 ASP A N 1
ATOM 670 C CA . ASP A 1 88 ? 18.612 -9.036 -8.146 1.00 89.12 88 ASP A CA 1
ATOM 671 C C . ASP A 1 88 ? 17.848 -10.292 -8.613 1.00 89.12 88 ASP A C 1
ATOM 673 O O . ASP A 1 88 ? 17.932 -10.701 -9.771 1.00 89.12 88 ASP A O 1
ATOM 677 N N . ALA A 1 89 ? 17.086 -10.916 -7.709 1.00 85.69 89 ALA A N 1
ATOM 678 C CA . ALA A 1 89 ? 16.284 -12.103 -7.999 1.00 85.69 89 ALA A CA 1
ATOM 679 C C . ALA A 1 89 ? 14.902 -11.786 -8.603 1.00 85.69 89 ALA A C 1
ATOM 681 O O . ALA A 1 89 ? 14.233 -12.692 -9.110 1.00 85.69 89 ALA A O 1
ATOM 682 N N . PHE A 1 90 ? 14.446 -10.532 -8.540 1.00 88.19 90 PHE A N 1
ATOM 683 C CA . PHE A 1 90 ? 13.112 -10.145 -8.978 1.00 88.19 90 PHE A CA 1
ATOM 684 C C . PHE A 1 90 ? 13.102 -9.802 -10.469 1.00 88.19 90 PHE A C 1
ATOM 686 O O . PHE A 1 90 ? 13.869 -8.972 -10.952 1.00 88.19 90 PHE A O 1
ATOM 693 N N . LYS A 1 91 ? 12.190 -10.429 -11.213 1.00 91.31 91 LYS A N 1
ATOM 694 C CA . LYS A 1 91 ? 11.951 -10.112 -12.622 1.00 91.31 91 LYS A CA 1
ATOM 695 C C . LYS A 1 91 ? 10.657 -9.329 -12.737 1.00 91.31 91 LYS A C 1
ATOM 697 O O . LYS A 1 91 ? 9.622 -9.789 -12.260 1.00 91.31 91 LYS A O 1
ATOM 702 N N . LEU A 1 92 ? 10.723 -8.170 -13.391 1.00 90.19 92 LEU A N 1
ATOM 703 C CA . LEU A 1 92 ? 9.532 -7.374 -13.666 1.00 90.19 92 LEU A CA 1
ATOM 704 C C . LEU A 1 92 ? 8.558 -8.176 -14.544 1.00 90.19 92 LEU A C 1
ATOM 706 O O . LEU A 1 92 ? 8.995 -8.827 -15.501 1.00 90.19 92 LEU A O 1
ATOM 710 N N . PRO A 1 93 ? 7.253 -8.147 -14.233 1.00 94.50 93 PRO A N 1
ATOM 711 C CA . PRO A 1 93 ? 6.250 -8.767 -15.080 1.00 94.50 93 PRO A CA 1
ATOM 712 C C . PRO A 1 93 ? 6.073 -7.977 -16.382 1.00 94.50 93 PRO A C 1
ATOM 714 O O . PRO A 1 93 ? 6.444 -6.809 -16.492 1.00 94.50 93 PRO A O 1
ATOM 717 N N . THR A 1 94 ? 5.470 -8.615 -17.383 1.00 95.44 94 THR A N 1
ATOM 718 C CA . THR A 1 94 ? 4.972 -7.909 -18.568 1.00 95.44 94 THR A CA 1
ATOM 719 C C . THR A 1 94 ? 3.654 -7.221 -18.225 1.00 95.44 94 THR A C 1
ATOM 721 O O . THR A 1 94 ? 2.763 -7.865 -17.679 1.00 95.44 94 THR A O 1
ATOM 724 N N . ILE A 1 95 ? 3.536 -5.935 -18.558 1.00 95.94 95 ILE A N 1
ATOM 725 C CA . ILE A 1 95 ? 2.350 -5.107 -18.302 1.00 95.94 95 ILE A CA 1
ATOM 726 C C . ILE A 1 95 ? 1.826 -4.587 -19.639 1.00 95.94 95 ILE A C 1
ATOM 728 O O . ILE A 1 95 ? 2.603 -4.098 -20.467 1.00 95.94 95 ILE A O 1
ATOM 732 N N . ASN A 1 96 ? 0.515 -4.656 -19.849 1.00 96.12 96 ASN A N 1
ATOM 733 C CA . ASN A 1 96 ? -0.144 -4.009 -20.972 1.00 96.12 96 ASN A CA 1
ATOM 734 C C . ASN A 1 96 ? -0.585 -2.598 -20.573 1.00 96.12 96 ASN A C 1
ATOM 736 O O . ASN A 1 96 ? -1.682 -2.390 -20.065 1.00 96.12 96 ASN A O 1
ATOM 740 N N . ALA A 1 97 ? 0.249 -1.606 -20.883 1.00 93.62 97 ALA A N 1
ATOM 741 C CA . ALA A 1 97 ? -0.003 -0.211 -20.523 1.00 93.62 97 ALA A CA 1
ATOM 742 C C . ALA A 1 97 ? -1.309 0.390 -21.089 1.00 93.62 97 ALA A C 1
ATOM 744 O O . ALA A 1 97 ? -1.704 1.469 -20.652 1.00 93.62 97 ALA A O 1
ATOM 745 N N . LYS A 1 98 ? -1.955 -0.250 -22.076 1.00 95.81 98 LYS A N 1
ATOM 746 C CA . LYS A 1 98 ? -3.223 0.227 -22.652 1.00 95.81 98 LYS A CA 1
ATOM 747 C C . LYS A 1 98 ? -4.461 -0.292 -21.924 1.00 95.81 98 LYS A C 1
ATOM 749 O O . LYS A 1 98 ? -5.481 0.383 -21.957 1.00 95.81 98 LYS A O 1
ATOM 754 N N . GLU A 1 99 ? -4.368 -1.467 -21.307 1.00 96.50 99 GLU A N 1
ATOM 755 C CA . GLU A 1 99 ? -5.534 -2.202 -20.795 1.00 96.50 99 GLU A CA 1
ATOM 756 C C . GLU A 1 99 ? -5.455 -2.460 -19.284 1.00 96.50 99 GLU A C 1
ATOM 758 O O . GLU A 1 99 ? -6.485 -2.504 -18.613 1.00 96.50 99 GLU A O 1
ATOM 763 N N . ASP A 1 100 ? -4.249 -2.617 -18.728 1.00 96.81 100 ASP A N 1
ATOM 764 C CA . ASP A 1 100 ? -4.075 -2.918 -17.309 1.00 96.81 100 ASP A CA 1
ATOM 765 C C . ASP A 1 100 ? -4.339 -1.676 -16.447 1.00 96.81 100 ASP A C 1
ATOM 767 O O . ASP A 1 100 ? -3.865 -0.569 -16.719 1.00 96.81 100 ASP A O 1
ATOM 771 N N . ILE A 1 101 ? -5.067 -1.870 -15.347 1.00 97.12 101 ILE A N 1
ATOM 772 C CA . ILE A 1 101 ? -5.343 -0.802 -14.386 1.00 97.12 101 ILE A CA 1
ATOM 773 C C . ILE A 1 101 ? -4.070 -0.523 -13.581 1.00 97.12 101 ILE A C 1
ATOM 775 O O . ILE A 1 101 ? -3.602 -1.372 -12.829 1.00 97.12 101 ILE A O 1
ATOM 779 N N . ALA A 1 102 ? -3.539 0.694 -13.685 1.00 96.88 102 ALA A N 1
ATOM 780 C CA . ALA A 1 102 ? -2.397 1.128 -12.878 1.00 96.88 102 ALA A CA 1
ATOM 781 C C . ALA A 1 102 ? -2.824 1.765 -11.548 1.00 96.88 102 ALA A C 1
ATOM 783 O O . ALA A 1 102 ? -2.158 1.599 -10.526 1.00 96.88 102 ALA A O 1
ATOM 784 N N . ALA A 1 103 ? -3.930 2.513 -11.551 1.00 96.44 103 ALA A N 1
ATOM 785 C CA . ALA A 1 103 ? -4.351 3.294 -10.399 1.00 96.44 103 ALA A CA 1
ATOM 786 C C . ALA A 1 103 ? -5.871 3.342 -10.227 1.00 96.44 103 ALA A C 1
ATOM 788 O O . ALA A 1 103 ? -6.616 3.365 -11.204 1.00 96.44 103 ALA A O 1
ATOM 789 N N . LEU A 1 104 ? -6.311 3.414 -8.970 1.00 95.69 104 LEU A N 1
ATOM 790 C CA . LEU A 1 104 ? -7.712 3.524 -8.568 1.00 95.69 104 LEU A CA 1
ATOM 791 C C . LEU A 1 104 ? -7.879 4.684 -7.564 1.00 95.69 104 LEU A C 1
ATOM 793 O O . LEU A 1 1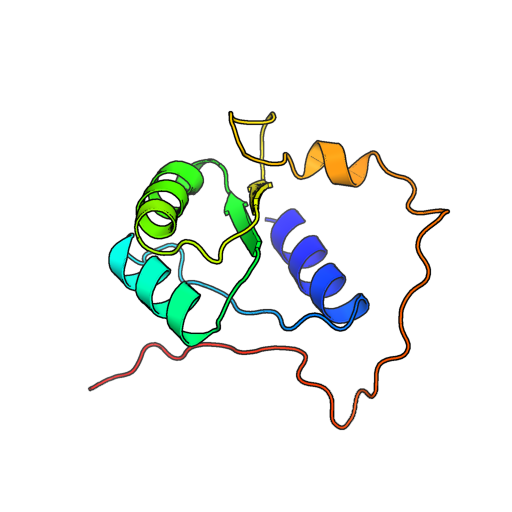04 ? -7.909 4.453 -6.350 1.00 95.69 104 LEU A O 1
ATOM 797 N N . PRO A 1 105 ? -7.893 5.948 -8.028 1.00 92.31 105 PRO A N 1
ATOM 798 C CA . PRO A 1 105 ? -8.071 7.108 -7.160 1.00 92.31 105 PRO A CA 1
ATOM 799 C C . PRO A 1 105 ? -9.525 7.237 -6.689 1.00 92.31 105 PRO A C 1
ATOM 801 O O . PRO A 1 105 ? -10.458 7.027 -7.460 1.00 92.31 105 PRO A O 1
ATOM 804 N N . TYR A 1 106 ? -9.709 7.638 -5.431 1.00 90.25 106 TYR A N 1
ATOM 805 C CA . TYR A 1 106 ? -11.025 7.917 -4.855 1.00 90.25 106 TYR A CA 1
ATOM 806 C C . TYR A 1 106 ? -11.279 9.422 -4.866 1.00 90.25 106 TYR A C 1
ATOM 808 O O . TYR A 1 106 ? -10.428 10.208 -4.444 1.00 90.25 106 TYR A O 1
ATOM 816 N N . SER A 1 107 ? -12.449 9.830 -5.355 1.00 84.06 107 SER A N 1
ATOM 817 C CA . SER A 1 107 ? -12.901 11.214 -5.235 1.00 84.06 107 SER A CA 1
ATOM 818 C C . SER A 1 107 ? -13.523 11.442 -3.857 1.00 84.06 107 SER A C 1
ATOM 820 O O . SER A 1 107 ? -14.007 10.517 -3.208 1.00 84.06 107 SER A O 1
ATOM 822 N N . SER A 1 108 ? -13.534 12.691 -3.398 1.00 72.00 108 SER A N 1
ATOM 823 C CA . SER A 1 108 ? -14.094 13.064 -2.095 1.00 72.00 108 SER A C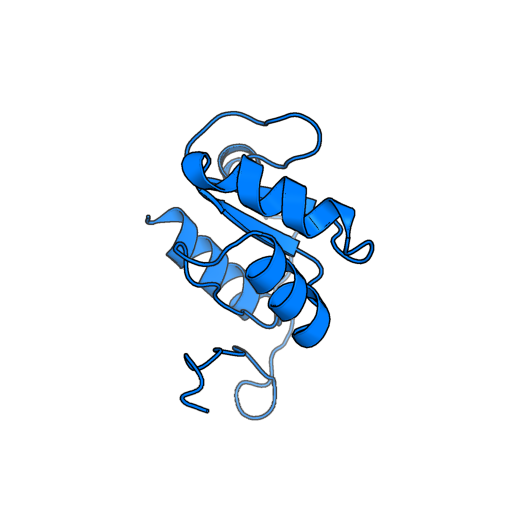A 1
ATOM 824 C C . SER A 1 108 ? -15.624 13.019 -2.027 1.00 72.00 108 SER A C 1
ATOM 826 O O . SER A 1 108 ? -16.155 13.486 -1.031 1.00 72.00 108 SER A O 1
ATOM 828 N N . GLY A 1 109 ? -16.304 12.511 -3.066 1.00 64.19 109 GLY A N 1
ATOM 829 C CA . GLY A 1 109 ? -17.751 12.288 -3.135 1.00 64.19 109 GLY A CA 1
ATOM 830 C C . GLY A 1 109 ? -18.598 13.364 -2.452 1.00 64.19 109 GLY A C 1
ATOM 831 O O . GLY A 1 109 ? -18.925 13.241 -1.278 1.00 64.19 109 GLY A O 1
ATOM 832 N N . THR A 1 110 ? -19.001 14.409 -3.173 1.00 54.94 110 THR A N 1
ATOM 833 C CA . THR A 1 110 ? -20.082 15.276 -2.683 1.00 54.94 110 THR A CA 1
ATOM 834 C C . THR A 1 110 ? -21.398 14.525 -2.884 1.00 54.94 110 THR A C 1
ATOM 836 O O . THR A 1 110 ? -21.730 14.213 -4.027 1.00 54.94 110 THR A O 1
ATOM 839 N N . THR A 1 111 ? -22.079 14.173 -1.792 1.00 52.09 111 THR A N 1
ATOM 840 C CA . THR A 1 111 ? -23.411 13.534 -1.797 1.00 52.09 111 THR A CA 1
ATOM 841 C C . THR A 1 111 ? -24.438 14.319 -2.592 1.00 52.09 111 THR A C 1
ATOM 843 O O . THR A 1 111 ? -24.405 15.566 -2.473 1.00 52.09 111 THR A O 1
#

Secondary structure (DSSP, 8-state):
-HHHHHHHHHHHHTTPPB----TT--HHHHHHHHHHTT-SEEEEEGGGHHHHHHHHTT-TT--EEEEESSSPPTT-EEHHHHHT---TT--PPP--TTTS--B-PPP----

InterPro domains:
  IPR000873 AMP-dependent synthetase/ligase domain [PF00501] (1-111)

Organism: Owenia fusiformis (NCBI:txid6347)

Sequence (111 aa):
SIEWAITYFAVIAIGGIATTANPLYTADEIQHQLKDAHATYIATPIELVSKVKQAAKKYTKLKKIIVFGGEALFDCISFNTLMGDKGDAFKLPTINAKEDIAALPYSSGTT

pLDDT: mean 92.64, std 7.69, range [52.09, 97.94]